Protein AF-A0A822ZCX9-F1 (afdb_monomer)

Organism: Nelumbo nucifera (NCBI:txid4432)

Solvent-accessible surface area (backbone atoms only — not comparable to full-atom values): 7986 Å² total; per-residue (Å²): 136,78,60,56,26,24,33,80,72,44,76,54,86,85,46,71,90,48,28,29,39,56,43,81,40,78,49,82,59,83,86,64,65,41,76,33,43,83,92,41,63,58,39,50,43,53,47,76,53,88,89,75,54,76,68,38,37,51,84,41,59,88,74,40,66,38,72,45,35,31,48,39,22,34,37,77,69,50,77,70,78,66,73,40,71,40,70,43,58,68,85,84,45,84,56,48,32,28,41,40,30,24,35,45,21,64,87,39,37,88,76,75,43,50,43,42,73,75,71,78,54,88,72,51,77,91,77,61,85,84,80,79,129

Sequence (133 aa):
MRSCWQNDGLRCEGNSRIDADQYFRMILSPNTGALFSPTNLACSPYHISHGGSPPIYCNDTSNFPYEANHSYCATNNAKHLEEPYQICSPYGNPMPRDIIKIPPHPVWESYGFWKKQGDEWISDLRKWKLRAG

Radius of gyration: 17.04 Å; Cα contacts (8 Å, |Δi|>4): 246; chains: 1; bounding box: 37×28×55 Å

pLDDT: mean 80.25, std 11.8, range [42.94, 92.88]

Structure (mmCIF, N/CA/C/O backbone):
data_AF-A0A822ZCX9-F1
#
_entry.id   AF-A0A822ZCX9-F1
#
loop_
_atom_site.group_PDB
_atom_site.id
_atom_site.type_symbol
_atom_site.label_atom_id
_atom_site.label_alt_id
_atom_site.label_comp_id
_atom_site.label_asym_id
_atom_site.label_entity_id
_atom_site.label_seq_id
_atom_site.pdbx_PDB_ins_code
_atom_site.Cartn_x
_atom_site.Cartn_y
_atom_site.Cartn_z
_atom_site.occupancy
_atom_site.B_iso_or_equiv
_atom_site.auth_seq_id
_atom_site.auth_comp_id
_atom_site.auth_asym_id
_atom_site.auth_atom_id
_atom_site.pdbx_PDB_model_num
ATOM 1 N N . MET A 1 1 ? 2.523 -11.547 3.574 1.00 42.94 1 MET A N 1
ATOM 2 C CA . MET A 1 1 ? 2.739 -11.566 2.112 1.00 42.94 1 MET A CA 1
ATOM 3 C C . MET A 1 1 ? 3.927 -10.677 1.802 1.00 42.94 1 MET A C 1
ATOM 5 O O . MET A 1 1 ? 3.955 -9.562 2.301 1.00 42.94 1 MET A O 1
ATOM 9 N N . ARG A 1 2 ? 4.920 -11.176 1.065 1.00 47.69 2 ARG A N 1
ATOM 10 C CA . ARG A 1 2 ? 5.962 -10.344 0.457 1.00 47.69 2 ARG A CA 1
ATOM 11 C C . ARG A 1 2 ? 5.853 -10.556 -1.046 1.00 47.69 2 ARG A C 1
ATOM 13 O O . ARG A 1 2 ? 6.077 -11.674 -1.502 1.00 47.69 2 ARG A O 1
ATOM 20 N N . SER A 1 3 ? 5.425 -9.536 -1.777 1.00 65.19 3 SER A N 1
ATOM 21 C CA . SER A 1 3 ? 5.683 -9.445 -3.210 1.00 65.19 3 SER A CA 1
ATOM 22 C C . SER A 1 3 ? 7.034 -8.752 -3.367 1.00 65.19 3 SER A C 1
ATOM 24 O O . SER A 1 3 ? 7.290 -7.735 -2.721 1.00 65.19 3 SER A O 1
ATOM 26 N N . CYS A 1 4 ? 7.907 -9.361 -4.162 1.00 71.75 4 CYS A N 1
ATOM 27 C CA . CYS A 1 4 ? 9.210 -8.825 -4.526 1.00 71.75 4 CYS A CA 1
ATOM 28 C C . CYS A 1 4 ? 9.317 -8.904 -6.050 1.00 71.75 4 CYS A C 1
ATOM 30 O O . CYS A 1 4 ? 8.973 -9.940 -6.633 1.00 71.75 4 CYS A O 1
ATOM 32 N N . TRP A 1 5 ? 9.777 -7.828 -6.681 1.00 79.81 5 TRP A N 1
ATOM 33 C CA . TRP A 1 5 ? 10.089 -7.772 -8.110 1.00 79.81 5 TRP A CA 1
ATOM 34 C C . TRP A 1 5 ? 11.374 -6.976 -8.345 1.00 79.81 5 TRP A C 1
ATOM 36 O O . TRP A 1 5 ? 11.730 -6.107 -7.558 1.00 79.81 5 TRP A O 1
ATOM 46 N N . GLN A 1 6 ? 12.077 -7.260 -9.434 1.00 82.31 6 GLN A N 1
ATOM 47 C CA . GLN A 1 6 ? 13.169 -6.416 -9.910 1.00 82.31 6 GLN A CA 1
ATOM 48 C C . GLN A 1 6 ? 12.619 -5.096 -10.451 1.00 82.31 6 GLN A C 1
ATOM 50 O O . GLN A 1 6 ? 11.459 -4.999 -10.839 1.00 82.31 6 GLN A O 1
ATOM 55 N N . ASN A 1 7 ? 13.464 -4.078 -10.560 1.00 78.31 7 ASN A N 1
ATOM 56 C CA . ASN A 1 7 ? 13.079 -2.762 -11.058 1.00 78.31 7 ASN A CA 1
ATOM 57 C C . ASN A 1 7 ? 12.530 -2.735 -12.500 1.00 78.31 7 ASN A C 1
ATOM 59 O O . ASN A 1 7 ? 11.989 -1.714 -12.922 1.00 78.31 7 ASN A O 1
ATOM 63 N N . ASP A 1 8 ? 12.656 -3.822 -13.256 1.00 80.12 8 ASP A N 1
ATOM 64 C CA . ASP A 1 8 ? 12.069 -4.027 -14.583 1.00 80.12 8 ASP A CA 1
ATOM 65 C C . ASP A 1 8 ? 10.847 -4.961 -14.594 1.00 80.12 8 ASP A C 1
ATOM 67 O O . ASP A 1 8 ? 10.342 -5.300 -15.662 1.00 80.12 8 ASP A O 1
ATOM 71 N N . GLY A 1 9 ? 10.346 -5.348 -13.420 1.00 77.38 9 GLY A N 1
ATOM 72 C CA . GLY A 1 9 ? 9.176 -6.211 -13.260 1.00 77.38 9 GLY A CA 1
ATOM 73 C C . GLY A 1 9 ? 9.487 -7.710 -13.291 1.00 77.38 9 GLY A C 1
ATOM 74 O O . GLY A 1 9 ? 8.563 -8.520 -13.193 1.00 77.38 9 GLY A O 1
ATOM 75 N N . LEU A 1 10 ? 10.759 -8.110 -13.405 1.00 84.25 10 LEU A N 1
ATOM 76 C CA . LEU A 1 10 ? 11.159 -9.516 -13.319 1.00 84.25 10 LEU A CA 1
ATOM 77 C C . LEU A 1 10 ? 11.076 -10.054 -11.882 1.00 84.25 10 LEU A C 1
ATOM 79 O O . LEU A 1 10 ? 10.905 -9.320 -10.911 1.00 84.25 10 LEU A O 1
ATOM 83 N N . ARG A 1 11 ? 11.193 -11.378 -11.726 1.00 83.19 11 ARG A N 1
ATOM 84 C CA . ARG A 1 11 ? 11.242 -12.011 -10.398 1.00 83.19 11 ARG A CA 1
ATOM 85 C C . ARG A 1 11 ? 12.528 -11.632 -9.666 1.00 83.19 11 ARG A C 1
ATOM 87 O O . ARG A 1 11 ? 13.593 -11.623 -10.275 1.00 83.19 11 ARG A O 1
ATOM 94 N N . CYS A 1 12 ? 12.429 -11.405 -8.360 1.00 83.88 12 CYS A N 1
ATOM 95 C CA . CYS A 1 12 ? 13.594 -11.112 -7.529 1.00 83.88 12 CYS A CA 1
ATOM 96 C C . CYS A 1 12 ? 14.651 -12.214 -7.544 1.00 83.88 12 CYS A C 1
ATOM 98 O O . CYS A 1 12 ? 14.326 -13.403 -7.583 1.00 83.88 12 CYS A O 1
ATOM 100 N N . GLU A 1 13 ? 15.907 -11.792 -7.436 1.00 87.00 13 GLU A N 1
ATOM 101 C CA . GLU A 1 13 ? 17.081 -12.673 -7.374 1.00 87.00 13 GLU A CA 1
ATOM 102 C C . GLU A 1 13 ? 17.840 -12.590 -6.035 1.00 87.00 13 GLU A C 1
ATOM 104 O O . GLU A 1 13 ? 18.849 -13.264 -5.844 1.00 87.00 13 GLU A O 1
ATOM 109 N N . GLY A 1 14 ? 17.345 -11.799 -5.079 1.00 80.44 14 GLY A N 1
ATOM 110 C CA . GLY A 1 14 ? 17.993 -11.542 -3.792 1.00 80.44 14 GLY A CA 1
ATOM 111 C C . GLY A 1 14 ? 18.999 -10.386 -3.832 1.00 80.44 14 GLY A C 1
ATOM 112 O O . GLY A 1 14 ? 19.853 -10.280 -2.950 1.00 80.44 14 GLY A O 1
ATOM 113 N N . ASN A 1 15 ? 18.918 -9.517 -4.840 1.00 81.75 15 ASN A N 1
ATOM 114 C CA . ASN A 1 15 ? 19.818 -8.395 -5.060 1.00 81.75 15 ASN A CA 1
ATOM 115 C C . ASN A 1 15 ? 19.147 -7.075 -4.673 1.00 81.75 15 ASN A C 1
ATOM 117 O O . ASN A 1 15 ? 18.463 -6.444 -5.471 1.00 81.75 15 ASN A O 1
ATOM 121 N N . SER A 1 16 ? 19.425 -6.596 -3.462 1.00 75.31 16 SER A N 1
ATOM 122 C CA . SER A 1 16 ? 18.816 -5.388 -2.881 1.00 75.31 16 SER A CA 1
ATOM 123 C C . SER A 1 16 ? 19.059 -4.073 -3.639 1.00 75.31 16 SER A C 1
ATOM 125 O O . SER A 1 16 ? 18.503 -3.042 -3.260 1.00 75.31 16 SER A O 1
ATOM 127 N N . ARG A 1 17 ? 19.903 -4.067 -4.682 1.00 76.44 17 ARG A N 1
ATOM 128 C CA . ARG A 1 17 ? 20.094 -2.896 -5.555 1.00 76.44 17 ARG A CA 1
ATOM 129 C C . ARG A 1 17 ? 19.049 -2.802 -6.662 1.00 76.44 17 ARG A C 1
ATOM 131 O O . ARG A 1 17 ? 18.763 -1.696 -7.118 1.00 76.44 17 ARG A O 1
ATOM 138 N N . ILE A 1 18 ? 18.538 -3.942 -7.117 1.00 77.81 18 ILE A N 1
ATOM 139 C CA . ILE A 1 18 ? 17.592 -4.023 -8.235 1.00 77.81 18 ILE A CA 1
ATOM 140 C C . ILE A 1 18 ? 16.242 -4.587 -7.805 1.00 77.81 18 ILE A C 1
ATOM 142 O O . ILE A 1 18 ? 15.240 -4.228 -8.410 1.00 77.81 18 ILE A O 1
ATOM 146 N N . ASP A 1 19 ? 16.211 -5.398 -6.752 1.00 82.19 19 ASP A N 1
ATOM 147 C CA . ASP A 1 19 ? 14.997 -5.925 -6.150 1.00 82.19 19 ASP A CA 1
ATOM 148 C C . ASP A 1 19 ? 14.296 -4.831 -5.341 1.00 82.19 19 ASP A C 1
ATOM 150 O O . ASP A 1 19 ? 14.913 -4.124 -4.538 1.00 82.19 19 ASP A O 1
ATOM 154 N N . ALA A 1 20 ? 12.992 -4.721 -5.556 1.00 81.31 20 ALA A N 1
ATOM 155 C CA . ALA A 1 20 ? 12.069 -3.899 -4.809 1.00 81.31 20 ALA A CA 1
ATOM 156 C C . ALA A 1 20 ? 11.088 -4.791 -4.041 1.00 81.31 20 ALA A C 1
ATOM 158 O O . ALA A 1 20 ? 10.552 -5.765 -4.571 1.00 81.31 20 ALA A O 1
ATOM 159 N N . ASP A 1 21 ? 10.837 -4.422 -2.786 1.00 80.06 21 ASP A N 1
ATOM 160 C CA . ASP A 1 21 ? 9.836 -5.067 -1.937 1.00 80.06 21 ASP A CA 1
ATOM 161 C C . ASP A 1 21 ? 8.614 -4.161 -1.755 1.00 80.06 21 ASP A C 1
ATOM 163 O O . ASP A 1 21 ? 8.739 -2.940 -1.625 1.00 80.06 21 ASP A O 1
ATOM 167 N N . GLN A 1 22 ? 7.434 -4.763 -1.605 1.00 82.69 22 GLN A N 1
ATOM 168 C CA . GLN A 1 22 ? 6.258 -4.049 -1.112 1.00 82.69 22 GLN A CA 1
ATOM 169 C C . GLN A 1 22 ? 6.200 -4.075 0.419 1.00 82.69 22 GLN A C 1
ATOM 171 O O . GLN A 1 22 ? 6.120 -5.131 1.054 1.00 82.69 22 GLN A O 1
ATOM 176 N N . TYR A 1 23 ? 6.203 -2.893 1.027 1.00 85.00 23 TYR A N 1
ATOM 177 C CA . TYR A 1 23 ? 6.139 -2.708 2.468 1.00 85.00 23 TYR A CA 1
ATOM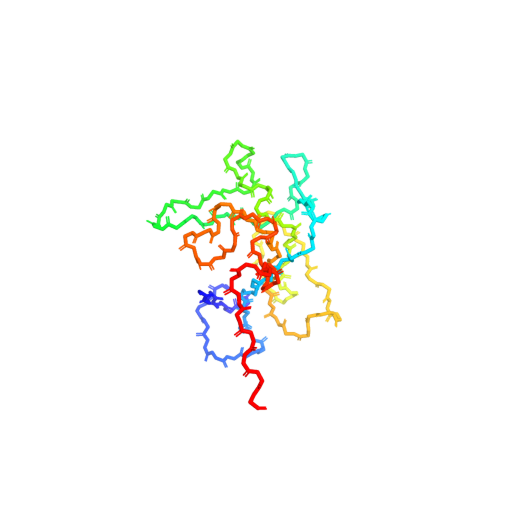 178 C C . TYR A 1 23 ? 4.777 -2.159 2.898 1.00 85.00 23 TYR A C 1
ATOM 180 O O . TYR A 1 23 ? 4.420 -1.013 2.616 1.00 85.00 23 TYR A O 1
ATOM 188 N N . PHE A 1 24 ? 4.040 -2.975 3.651 1.00 85.69 24 PHE A N 1
ATOM 189 C CA . PHE A 1 24 ? 2.788 -2.576 4.283 1.00 85.69 24 PHE A CA 1
ATOM 190 C C . PHE A 1 24 ? 3.054 -1.980 5.664 1.00 85.69 24 PHE A C 1
ATOM 192 O O . PHE A 1 24 ? 3.676 -2.609 6.524 1.00 85.69 24 PHE A O 1
ATOM 199 N N . ARG A 1 25 ? 2.540 -0.774 5.900 1.00 87.69 25 ARG A N 1
ATOM 200 C CA . ARG A 1 25 ? 2.557 -0.108 7.203 1.00 87.69 25 ARG A CA 1
ATOM 201 C C . ARG A 1 25 ? 1.131 0.161 7.651 1.00 87.69 25 ARG A C 1
ATOM 203 O O . ARG A 1 25 ? 0.452 0.999 7.067 1.00 87.69 25 ARG A O 1
ATOM 210 N N . MET A 1 26 ? 0.706 -0.473 8.734 1.00 86.62 26 MET A N 1
ATOM 211 C CA . MET A 1 26 ? -0.582 -0.131 9.325 1.00 86.62 26 MET A 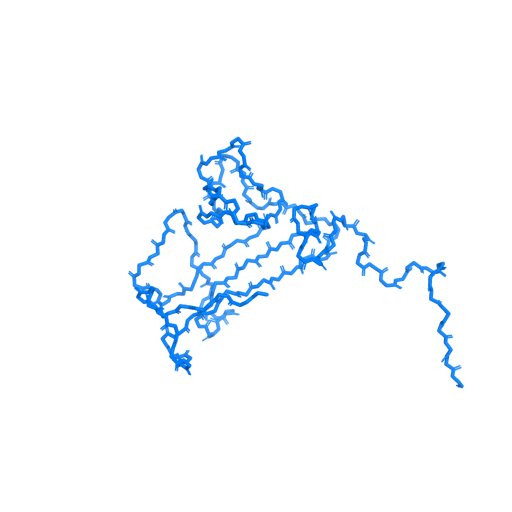CA 1
ATOM 212 C C . MET A 1 26 ? -0.469 1.139 10.179 1.00 86.62 26 MET A C 1
ATOM 214 O O . MET A 1 26 ? 0.444 1.258 10.998 1.00 86.62 26 MET A O 1
ATOM 218 N N . ILE A 1 27 ? -1.364 2.104 9.967 1.00 86.38 27 ILE A N 1
ATOM 219 C CA . ILE A 1 27 ? -1.452 3.334 10.757 1.00 86.38 27 ILE A CA 1
ATOM 220 C C . ILE A 1 27 ? -2.508 3.148 11.837 1.00 86.38 27 ILE A C 1
ATOM 222 O O . ILE A 1 27 ? -3.681 2.977 11.538 1.00 86.38 27 ILE A O 1
ATOM 226 N N . LEU A 1 28 ? -2.079 3.238 13.091 1.00 78.38 28 LEU A N 1
ATOM 227 C CA . LEU A 1 28 ? -2.921 3.030 14.271 1.00 78.38 28 LEU A CA 1
ATOM 228 C C . LEU A 1 28 ? -3.500 4.328 14.853 1.00 78.38 28 LEU A C 1
ATOM 230 O O . LEU A 1 28 ? -4.181 4.310 15.870 1.00 78.38 28 LEU A O 1
ATOM 234 N N . SER A 1 29 ? -3.188 5.481 14.257 1.00 79.62 29 SER A N 1
ATOM 235 C CA . SER A 1 29 ? -3.684 6.757 14.770 1.00 79.62 29 SER A CA 1
ATOM 236 C C . SER A 1 29 ? -5.191 6.892 14.488 1.00 79.62 29 SER A C 1
ATOM 238 O O . SER A 1 29 ? -5.587 6.779 13.322 1.00 79.62 29 SER A O 1
ATOM 240 N N . PRO A 1 30 ? -6.021 7.182 15.509 1.00 67.25 30 PRO A N 1
ATOM 241 C CA . PRO A 1 30 ? -7.484 7.141 15.413 1.00 67.25 30 PRO A CA 1
ATOM 242 C C . PRO A 1 30 ? -8.086 8.216 14.497 1.00 67.25 30 PRO A C 1
ATOM 244 O O . PRO A 1 30 ? -9.225 8.090 14.082 1.00 67.25 30 PRO A O 1
ATOM 247 N N . ASN A 1 31 ? -7.332 9.257 14.132 1.00 74.62 31 ASN A N 1
ATOM 248 C CA . ASN A 1 31 ? -7.814 10.323 13.242 1.00 74.62 31 ASN A CA 1
ATOM 249 C C . ASN A 1 31 ? -7.209 10.232 11.832 1.00 74.62 31 ASN A C 1
ATOM 251 O O . ASN A 1 31 ? -7.026 11.244 11.156 1.00 74.62 31 ASN A O 1
ATOM 255 N N . THR A 1 32 ? -6.851 9.024 11.393 1.00 76.81 32 THR A N 1
ATOM 256 C CA . THR A 1 32 ? -6.249 8.805 10.072 1.00 76.81 32 THR A CA 1
ATOM 257 C C . THR A 1 32 ? -7.320 8.406 9.061 1.00 76.81 32 THR A C 1
ATOM 259 O O . THR A 1 32 ? -7.783 7.269 9.077 1.00 76.81 32 THR A O 1
ATOM 262 N N . GLY A 1 33 ? -7.700 9.330 8.176 1.00 76.69 33 GLY A N 1
ATOM 263 C CA . GLY A 1 33 ? -8.542 9.045 7.005 1.00 76.69 33 GLY A CA 1
ATOM 264 C C . GLY A 1 33 ? -7.718 8.716 5.756 1.00 76.69 33 GLY A C 1
ATOM 265 O O . GLY A 1 33 ? -6.497 8.864 5.767 1.00 76.69 33 GLY A O 1
ATOM 266 N N . ALA A 1 34 ? -8.362 8.290 4.669 1.00 80.62 34 ALA A N 1
ATOM 267 C CA . ALA A 1 34 ? -7.689 8.104 3.380 1.00 80.62 34 ALA A CA 1
ATOM 268 C C . ALA A 1 34 ? -7.226 9.443 2.777 1.00 80.62 34 ALA A C 1
ATOM 270 O O . ALA A 1 34 ? -7.941 10.440 2.865 1.00 80.62 34 ALA A O 1
ATOM 271 N N . LEU A 1 35 ? -6.034 9.478 2.162 1.00 81.25 35 LEU A N 1
ATOM 272 C CA . LEU A 1 35 ? -5.531 10.680 1.470 1.00 81.25 35 LEU A CA 1
ATOM 273 C C . LEU A 1 35 ? -6.015 10.793 0.019 1.00 81.25 35 LEU A C 1
ATOM 275 O O . LEU A 1 35 ? -5.798 11.819 -0.626 1.00 81.25 35 LEU A O 1
ATOM 279 N N . PHE A 1 36 ? -6.649 9.748 -0.500 1.00 82.62 36 PHE A N 1
ATOM 280 C CA . PHE A 1 36 ? -7.153 9.690 -1.866 1.00 82.62 36 PHE A CA 1
ATOM 281 C C . PHE A 1 36 ? -8.598 9.207 -1.892 1.00 82.62 36 PHE A C 1
ATOM 283 O O . PHE A 1 36 ? -9.083 8.561 -0.965 1.00 82.62 36 PHE A O 1
ATOM 290 N N . SER A 1 37 ? -9.287 9.580 -2.962 1.00 85.81 37 SER A N 1
ATOM 291 C CA . SER A 1 37 ? -10.729 9.445 -3.143 1.00 85.81 37 SER A CA 1
ATOM 292 C C . SER A 1 37 ? -11.029 9.175 -4.622 1.00 85.81 37 SER A C 1
ATOM 294 O O . SER A 1 37 ? -10.145 9.364 -5.462 1.00 85.81 37 SER A O 1
ATOM 296 N N . PRO A 1 38 ? -12.282 8.850 -4.983 1.00 87.19 38 PRO A N 1
ATOM 297 C CA . PRO A 1 38 ? -12.717 8.785 -6.380 1.00 87.19 38 PRO A CA 1
ATOM 298 C C . PRO A 1 38 ? -12.384 10.021 -7.233 1.00 87.19 38 PRO A C 1
ATOM 300 O O . PRO A 1 38 ? -12.353 9.940 -8.456 1.00 87.19 38 PRO A O 1
ATOM 303 N N . THR A 1 39 ? -12.155 11.175 -6.600 1.00 85.19 39 THR A N 1
ATOM 304 C CA . THR A 1 39 ? -11.830 12.448 -7.259 1.00 85.19 39 THR A CA 1
ATOM 305 C C . THR A 1 39 ? -10.347 12.824 -7.176 1.00 85.19 39 THR A C 1
ATOM 307 O O . THR A 1 39 ? -9.932 13.786 -7.817 1.00 85.19 39 THR A O 1
ATOM 310 N N . ASN A 1 40 ? -9.539 12.080 -6.414 1.00 84.44 40 ASN A N 1
ATOM 311 C CA . ASN A 1 40 ? -8.099 12.277 -6.269 1.00 84.44 40 ASN A CA 1
ATOM 312 C C . ASN A 1 40 ? -7.386 10.917 -6.324 1.00 84.44 40 ASN A C 1
ATOM 314 O O . ASN A 1 40 ? -7.172 10.277 -5.293 1.00 84.44 40 ASN A O 1
ATOM 318 N N . LEU A 1 41 ? -7.035 10.478 -7.535 1.00 82.69 41 LEU A N 1
ATOM 319 C CA . LEU A 1 41 ? -6.554 9.125 -7.841 1.00 82.69 41 LEU A CA 1
ATOM 320 C C . LEU A 1 41 ? -5.063 8.900 -7.526 1.00 82.69 41 LEU A C 1
ATOM 322 O O . LEU A 1 41 ? -4.350 8.270 -8.295 1.00 82.69 41 LEU A O 1
ATOM 326 N N . ALA A 1 42 ? -4.570 9.375 -6.383 1.00 79.75 42 ALA A N 1
ATOM 327 C CA . ALA A 1 42 ? -3.203 9.101 -5.921 1.00 79.75 42 ALA A CA 1
ATOM 328 C C . ALA A 1 42 ? -3.058 7.726 -5.214 1.00 79.75 42 ALA A C 1
ATOM 330 O O . ALA A 1 42 ? -2.177 7.554 -4.369 1.00 79.75 42 ALA A O 1
ATOM 331 N N . CYS A 1 43 ? -3.945 6.765 -5.514 1.00 84.69 43 CYS A N 1
ATOM 332 C CA . CYS A 1 43 ? -3.951 5.427 -4.917 1.00 84.69 43 CYS A CA 1
ATOM 333 C C . CYS A 1 43 ? -2.891 4.483 -5.508 1.00 84.69 43 CYS A C 1
ATOM 335 O O . CYS A 1 43 ? -2.251 4.780 -6.509 1.00 84.69 43 CYS A O 1
ATOM 337 N N . SER A 1 44 ? -2.727 3.314 -4.874 1.00 88.06 44 SER A N 1
ATOM 338 C CA . SER A 1 44 ? -2.080 2.150 -5.500 1.00 88.06 44 SER A CA 1
ATOM 339 C C . SER A 1 44 ? -2.805 1.781 -6.800 1.00 88.06 44 SER A C 1
ATOM 341 O O . SER A 1 44 ? -4.035 1.790 -6.764 1.00 88.06 44 SER A O 1
ATOM 343 N N . PRO A 1 45 ? -2.111 1.393 -7.889 1.00 89.19 45 PRO A N 1
ATOM 344 C CA . PRO A 1 45 ? -2.727 1.107 -9.190 1.00 89.19 45 PRO A CA 1
ATOM 345 C C . PRO A 1 45 ? -3.898 0.127 -9.131 1.00 89.19 45 PRO A C 1
ATOM 347 O O . PRO A 1 45 ? -4.900 0.292 -9.829 1.00 89.19 45 PRO A O 1
ATOM 350 N N . TYR A 1 46 ? -3.807 -0.858 -8.239 1.00 89.06 46 TYR A N 1
ATOM 351 C CA . TYR A 1 46 ? -4.866 -1.817 -7.976 1.00 89.06 46 TYR A CA 1
ATOM 352 C C . TYR A 1 46 ? -4.879 -2.278 -6.512 1.00 89.06 46 TYR A C 1
ATOM 354 O O . TYR A 1 46 ? -3.899 -2.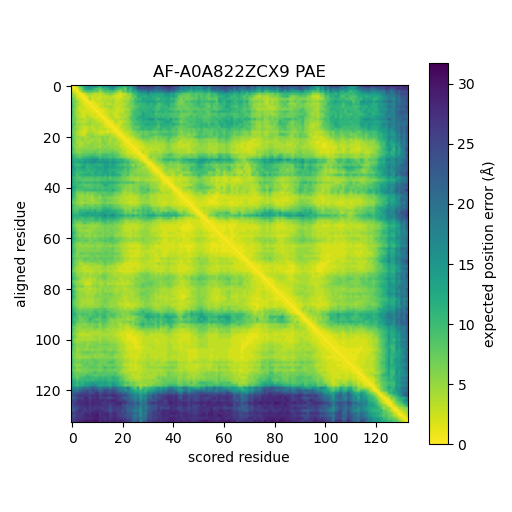151 -5.769 1.00 89.06 46 TYR A O 1
ATOM 362 N N . HIS A 1 47 ? -6.017 -2.835 -6.108 1.00 87.94 47 HIS A N 1
ATOM 363 C CA . HIS A 1 47 ? -6.236 -3.561 -4.868 1.00 87.94 47 HIS A CA 1
ATOM 364 C C . HIS A 1 47 ? -6.449 -5.044 -5.189 1.00 87.94 47 HIS A C 1
ATOM 366 O O . HIS A 1 47 ? -7.270 -5.392 -6.037 1.00 87.94 47 HIS A O 1
ATOM 372 N N . ILE A 1 48 ? -5.724 -5.921 -4.496 1.00 85.31 48 ILE A N 1
ATOM 373 C CA . ILE A 1 48 ? -5.917 -7.371 -4.585 1.00 85.31 48 ILE A CA 1
ATOM 374 C C . ILE A 1 48 ? -6.712 -7.810 -3.364 1.00 85.31 48 ILE A C 1
ATOM 376 O O . ILE A 1 48 ? -6.224 -7.680 -2.243 1.00 85.31 48 ILE A O 1
ATOM 380 N N . SER A 1 49 ? -7.902 -8.360 -3.590 1.00 83.31 49 SER A N 1
ATOM 381 C CA . SER A 1 49 ? -8.720 -8.949 -2.531 1.00 83.31 49 SER A CA 1
ATOM 382 C C . SER A 1 49 ? -8.286 -10.377 -2.198 1.00 83.31 49 SER A C 1
ATOM 384 O O . SER A 1 49 ? -7.702 -11.098 -3.014 1.00 83.31 49 SER A O 1
ATOM 386 N N . HIS A 1 50 ? -8.590 -10.808 -0.976 1.00 80.12 50 HIS A N 1
ATOM 387 C CA . HIS A 1 50 ? -8.235 -12.139 -0.504 1.00 80.12 50 HIS A CA 1
ATOM 388 C C . HIS A 1 50 ? -9.012 -13.207 -1.288 1.00 80.12 50 HIS A C 1
ATOM 390 O O . HIS A 1 50 ? -10.185 -13.018 -1.602 1.00 80.12 50 HIS A O 1
ATOM 396 N N . GLY A 1 51 ? -8.373 -14.335 -1.606 1.00 78.69 51 GLY A N 1
ATOM 397 C CA . GLY A 1 51 ? -9.031 -15.449 -2.306 1.00 78.69 51 GLY A CA 1
ATOM 398 C C . GLY A 1 51 ? -8.926 -15.440 -3.836 1.00 78.69 51 GLY A C 1
ATOM 399 O O . GLY A 1 51 ? -9.577 -16.255 -4.478 1.00 78.69 51 GLY A O 1
ATOM 400 N N . GLY A 1 52 ? -8.092 -14.578 -4.428 1.00 72.31 52 GLY A N 1
ATOM 401 C CA . GLY A 1 52 ? -7.752 -14.658 -5.858 1.00 72.31 52 GLY A CA 1
ATOM 402 C C . GLY A 1 52 ? -8.773 -14.021 -6.802 1.00 72.31 52 GLY A C 1
ATOM 403 O O . GLY A 1 52 ? -8.814 -14.368 -7.980 1.00 72.31 52 GLY A O 1
ATOM 404 N N . SER A 1 53 ? -9.587 -13.091 -6.296 1.00 84.44 53 SER A N 1
ATOM 405 C CA . SER A 1 53 ? -10.414 -12.240 -7.159 1.00 84.44 53 SER A CA 1
ATOM 406 C C . SER A 1 53 ? -9.529 -11.401 -8.095 1.00 84.44 53 SER A C 1
ATOM 408 O O . SER A 1 53 ? -8.395 -11.078 -7.721 1.00 84.44 53 SER A O 1
ATOM 410 N N . PRO A 1 54 ? -10.021 -11.029 -9.291 1.00 88.75 54 PRO A N 1
ATOM 411 C CA . PRO A 1 54 ? -9.313 -10.107 -10.173 1.00 88.75 54 PRO A CA 1
ATOM 412 C C . PRO A 1 54 ? -8.933 -8.798 -9.455 1.00 88.75 54 PRO A C 1
ATOM 414 O O . PRO A 1 54 ? -9.667 -8.370 -8.559 1.00 88.75 54 PRO A O 1
ATOM 417 N N . PRO A 1 55 ? -7.816 -8.149 -9.835 1.00 90.25 55 PRO A N 1
ATOM 418 C CA . PRO A 1 55 ? -7.436 -6.857 -9.273 1.00 90.25 55 PRO A CA 1
ATOM 419 C C . PRO A 1 55 ? -8.530 -5.805 -9.493 1.00 90.25 55 PRO A C 1
ATOM 421 O O . PRO A 1 55 ? -9.071 -5.686 -10.592 1.00 90.25 55 PRO A O 1
ATOM 424 N N . ILE A 1 56 ? -8.827 -5.021 -8.456 1.00 92.00 56 ILE A N 1
ATOM 425 C CA . ILE A 1 56 ? -9.716 -3.857 -8.546 1.00 92.00 56 ILE A CA 1
ATOM 426 C C . ILE A 1 56 ? -8.839 -2.636 -8.803 1.00 92.00 56 ILE A C 1
ATOM 428 O O . ILE A 1 56 ? -8.030 -2.274 -7.948 1.00 92.00 56 ILE A O 1
ATOM 432 N N . TYR A 1 57 ? -8.966 -2.014 -9.969 1.00 91.31 57 TYR A N 1
ATOM 433 C CA . TYR A 1 57 ? -8.118 -0.891 -10.364 1.00 91.31 57 TYR A CA 1
ATOM 434 C C . TYR A 1 57 ? -8.511 0.410 -9.656 1.00 91.31 57 TYR A C 1
ATOM 436 O O . TYR A 1 57 ? -9.681 0.652 -9.379 1.00 91.31 57 TYR A O 1
ATOM 444 N N . CYS A 1 58 ? -7.537 1.283 -9.397 1.00 90.62 58 CYS A N 1
ATOM 445 C CA . CYS A 1 58 ? -7.736 2.588 -8.748 1.00 90.62 58 CYS A CA 1
ATOM 446 C C . CYS A 1 58 ? -8.648 3.534 -9.544 1.00 90.62 58 CYS A C 1
ATOM 448 O O . CYS A 1 58 ? -9.220 4.454 -8.966 1.00 90.62 58 CYS A O 1
ATOM 450 N N . ASN A 1 59 ? -8.836 3.297 -10.845 1.00 91.25 59 ASN A N 1
ATOM 451 C CA . ASN A 1 59 ? -9.802 4.019 -11.678 1.00 91.25 59 ASN A CA 1
ATOM 452 C C . ASN A 1 59 ? -11.237 3.455 -11.603 1.00 91.25 59 ASN A C 1
ATOM 454 O O . ASN A 1 59 ? -12.166 4.132 -12.045 1.00 91.25 59 ASN A O 1
ATOM 458 N N . ASP A 1 60 ? -11.444 2.265 -11.028 1.00 92.88 60 ASP A N 1
ATOM 459 C CA . ASP A 1 60 ? -12.769 1.727 -10.721 1.00 92.88 60 ASP A CA 1
ATOM 460 C C . ASP A 1 60 ? -13.289 2.378 -9.438 1.00 92.88 60 ASP A C 1
ATOM 462 O O . ASP A 1 60 ? -13.261 1.825 -8.336 1.00 92.88 60 ASP A O 1
ATOM 466 N N . THR A 1 61 ? -13.767 3.606 -9.603 1.00 90.88 61 THR A N 1
ATOM 467 C CA . THR A 1 61 ? -14.222 4.474 -8.515 1.00 90.88 61 THR A CA 1
ATOM 468 C C . THR A 1 61 ? -15.418 3.921 -7.742 1.00 90.88 61 THR A C 1
ATOM 470 O O . THR A 1 61 ? -15.710 4.414 -6.653 1.00 90.88 61 THR A O 1
ATOM 473 N N . SER A 1 62 ? -16.103 2.910 -8.286 1.00 92.06 62 SER A N 1
ATOM 474 C CA . SER A 1 62 ? -17.263 2.275 -7.656 1.00 92.06 62 SER A CA 1
ATOM 475 C C . SER A 1 62 ? -16.872 1.135 -6.718 1.00 92.06 62 SER A C 1
ATOM 477 O O . SER A 1 62 ? -17.585 0.889 -5.748 1.00 92.06 62 SER A O 1
ATOM 479 N N . ASN A 1 63 ? -15.754 0.451 -6.984 1.00 91.62 63 ASN A N 1
ATOM 480 C CA . ASN A 1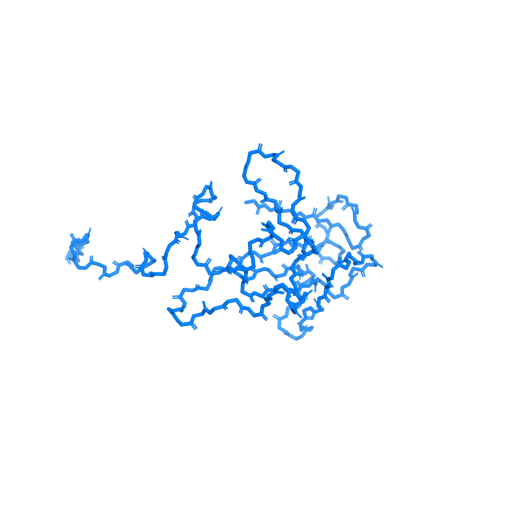 63 ? -15.365 -0.757 -6.250 1.00 91.62 63 ASN A CA 1
ATOM 481 C C . ASN A 1 63 ? -14.037 -0.625 -5.495 1.00 91.62 63 ASN A C 1
ATOM 483 O O . ASN A 1 63 ? -13.778 -1.406 -4.576 1.00 91.62 63 ASN A O 1
ATOM 487 N N . PHE A 1 64 ? -13.175 0.327 -5.861 1.00 92.12 64 PHE A N 1
ATOM 488 C CA . PHE A 1 64 ? -11.876 0.469 -5.217 1.00 92.12 64 PHE A CA 1
ATOM 489 C C . PHE A 1 64 ? -12.026 0.904 -3.746 1.00 92.12 64 PHE A C 1
ATOM 491 O O . PHE A 1 64 ? -12.679 1.912 -3.460 1.00 92.12 64 PHE A O 1
ATOM 498 N N . PRO A 1 65 ? -11.401 0.201 -2.781 1.00 91.69 65 PRO A N 1
ATOM 499 C CA . PRO A 1 65 ? -11.545 0.520 -1.365 1.00 91.69 65 PRO A CA 1
ATOM 500 C C . PRO A 1 65 ? -10.608 1.673 -0.971 1.00 91.69 65 PRO A C 1
ATOM 502 O O . PRO A 1 65 ? -9.575 1.466 -0.326 1.00 91.69 65 PRO A O 1
ATOM 505 N N . TYR A 1 66 ? -10.953 2.905 -1.360 1.00 90.38 66 TYR A N 1
ATOM 506 C CA . TYR A 1 66 ? -10.149 4.099 -1.059 1.00 90.38 66 TYR A CA 1
ATOM 507 C C . TYR A 1 66 ? -9.914 4.265 0.445 1.00 90.38 66 TYR A C 1
ATOM 509 O O . TYR A 1 66 ? -8.781 4.466 0.870 1.00 90.38 66 TYR A O 1
ATOM 517 N N . GLU A 1 67 ? -10.951 4.075 1.263 1.00 89.12 67 GLU A N 1
ATOM 518 C CA . GLU A 1 67 ? -10.874 4.191 2.728 1.00 89.12 67 GLU A CA 1
ATOM 519 C C . GLU A 1 67 ? -9.940 3.160 3.376 1.00 89.12 67 GLU A C 1
ATOM 521 O O . GLU A 1 67 ? -9.413 3.388 4.464 1.00 89.12 67 GLU A O 1
ATOM 526 N N . ALA A 1 68 ? -9.676 2.045 2.693 1.00 89.12 68 ALA A N 1
ATOM 527 C CA . ALA A 1 68 ? -8.760 1.018 3.167 1.00 89.12 68 ALA A CA 1
ATOM 528 C C . ALA A 1 68 ? -7.285 1.374 2.951 1.00 89.12 68 ALA A C 1
ATOM 530 O O . ALA A 1 68 ? -6.408 0.652 3.419 1.00 89.12 68 ALA A O 1
ATOM 531 N N . ASN A 1 69 ? -6.980 2.459 2.243 1.00 87.00 69 ASN A N 1
ATOM 532 C CA . ASN A 1 69 ? -5.619 2.838 1.904 1.00 87.00 69 ASN A CA 1
ATOM 533 C C . ASN A 1 69 ? -5.393 4.303 2.282 1.00 87.00 69 ASN A C 1
ATOM 535 O O . ASN A 1 69 ? -6.049 5.209 1.783 1.00 87.00 69 ASN A O 1
ATOM 539 N N . HIS A 1 70 ? -4.438 4.552 3.173 1.00 89.06 70 HIS A N 1
ATOM 540 C CA . HIS A 1 70 ? -4.105 5.910 3.584 1.00 89.06 70 HIS A CA 1
ATOM 541 C C . HIS A 1 70 ? -3.171 6.588 2.588 1.00 89.06 70 HIS A C 1
ATOM 543 O O . HIS A 1 70 ? -3.437 7.708 2.174 1.00 89.06 70 HIS A O 1
ATOM 549 N N . SER A 1 71 ? -2.059 5.936 2.235 1.00 88.75 71 SER A N 1
ATOM 550 C CA . SER A 1 71 ? -1.075 6.493 1.300 1.00 88.75 71 SER A CA 1
ATOM 551 C C . SER A 1 71 ? -0.372 5.394 0.511 1.00 88.75 71 SER A C 1
ATOM 553 O O . SER A 1 71 ? -0.019 4.376 1.106 1.00 88.75 71 SER A O 1
ATOM 555 N N . TYR A 1 72 ? -0.083 5.627 -0.765 1.00 89.56 72 TYR A N 1
ATOM 556 C CA . TYR A 1 72 ? 0.775 4.776 -1.582 1.00 89.56 72 TYR A CA 1
ATOM 557 C C . TYR A 1 72 ? 1.918 5.608 -2.151 1.00 89.56 72 TYR A C 1
ATOM 559 O O . TYR A 1 72 ? 1.717 6.749 -2.562 1.00 89.56 72 TYR A O 1
ATOM 567 N N . CYS A 1 73 ? 3.115 5.038 -2.172 1.00 89.38 73 CYS A N 1
ATOM 568 C CA . CYS A 1 73 ? 4.172 5.519 -3.037 1.00 89.38 73 CYS A CA 1
ATOM 569 C C . CYS A 1 73 ? 4.967 4.341 -3.599 1.00 89.38 73 CYS A C 1
ATOM 571 O O . CYS A 1 73 ? 5.175 3.338 -2.913 1.00 89.38 73 CYS A O 1
ATOM 573 N N . ALA A 1 74 ? 5.393 4.482 -4.845 1.00 89.00 74 ALA A N 1
ATOM 574 C CA . ALA A 1 74 ? 6.198 3.523 -5.567 1.00 89.00 74 ALA A CA 1
ATOM 575 C C . ALA A 1 74 ? 7.691 3.747 -5.315 1.00 89.00 74 ALA A C 1
ATOM 577 O O . ALA A 1 74 ? 8.141 4.851 -4.969 1.00 89.00 74 ALA A O 1
ATOM 578 N N . THR A 1 75 ? 8.465 2.693 -5.537 1.00 86.44 75 THR A N 1
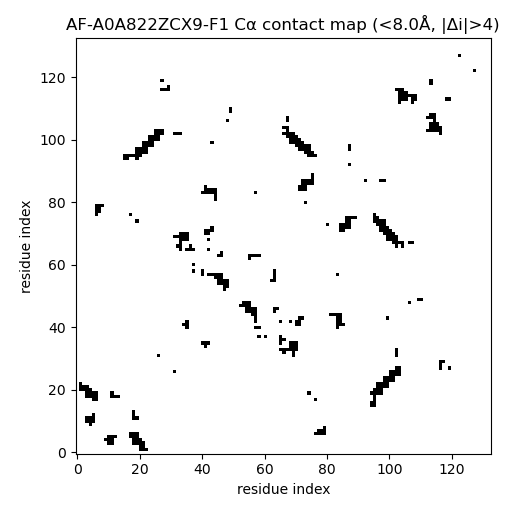ATOM 579 C CA . THR A 1 75 ? 9.920 2.747 -5.525 1.00 86.44 75 THR A CA 1
ATOM 580 C C . THR A 1 75 ? 10.460 3.778 -6.524 1.00 86.44 75 THR A C 1
ATOM 582 O O . THR A 1 75 ? 9.900 4.015 -7.593 1.00 86.44 75 THR A O 1
ATOM 585 N N . ASN A 1 76 ? 11.587 4.400 -6.184 1.00 83.75 76 ASN A N 1
ATOM 586 C CA . ASN A 1 76 ? 12.195 5.471 -6.977 1.00 83.75 76 ASN A CA 1
ATOM 587 C C . ASN A 1 76 ? 13.055 4.983 -8.153 1.00 83.75 76 ASN A C 1
ATOM 589 O O . ASN A 1 76 ? 13.494 5.798 -8.959 1.00 83.75 76 ASN A O 1
ATOM 593 N N . ASN A 1 77 ? 13.333 3.685 -8.233 1.00 81.81 77 ASN A N 1
ATOM 594 C CA . ASN A 1 77 ? 14.268 3.100 -9.192 1.00 81.81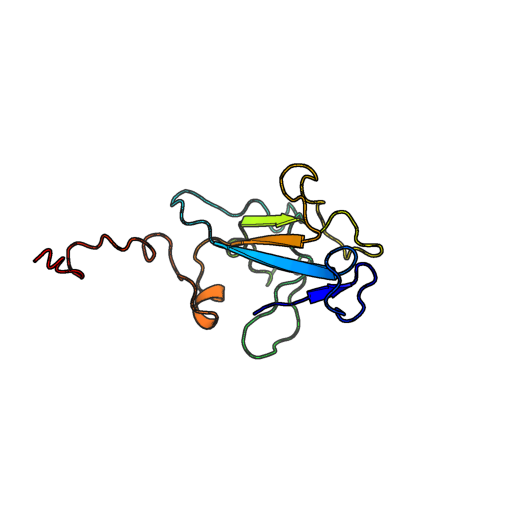 77 ASN A CA 1
ATOM 595 C C . ASN A 1 77 ? 13.590 2.178 -10.219 1.00 81.81 77 ASN A C 1
ATOM 597 O O . ASN A 1 77 ? 14.300 1.530 -10.989 1.00 81.81 77 ASN A O 1
ATOM 601 N N . ALA A 1 78 ? 12.256 2.095 -10.215 1.00 84.06 78 ALA A N 1
ATOM 602 C CA . ALA A 1 78 ? 11.495 1.310 -11.181 1.00 84.06 78 ALA A CA 1
ATOM 603 C C . ALA A 1 78 ? 11.657 1.886 -12.595 1.00 84.06 78 ALA A C 1
ATOM 605 O O . ALA A 1 78 ? 11.515 3.089 -12.808 1.00 84.06 78 ALA A O 1
ATOM 606 N N . LYS A 1 79 ? 11.932 1.014 -13.569 1.00 85.25 79 LYS A N 1
ATOM 607 C CA . LYS A 1 79 ? 12.015 1.372 -14.994 1.00 85.25 79 LYS A CA 1
ATOM 608 C C . LYS A 1 79 ? 10.633 1.587 -15.605 1.00 85.25 79 LYS A C 1
ATOM 610 O O . LYS A 1 79 ? 10.477 2.409 -16.504 1.00 85.25 79 LYS A O 1
ATOM 615 N N . HIS A 1 80 ? 9.650 0.832 -15.118 1.00 84.69 80 HIS A N 1
ATOM 616 C CA . HIS A 1 80 ? 8.276 0.838 -15.601 1.00 84.69 80 HIS A CA 1
ATOM 617 C C . HIS A 1 80 ? 7.341 0.916 -14.396 1.00 84.69 80 HIS A C 1
ATOM 619 O O . HIS A 1 80 ? 7.216 -0.049 -13.645 1.00 84.69 80 HIS A O 1
ATOM 625 N N . LEU A 1 81 ? 6.733 2.082 -14.191 1.00 85.00 81 LEU A N 1
ATOM 626 C CA . LEU A 1 81 ? 5.735 2.294 -13.148 1.00 85.00 81 LEU A CA 1
ATOM 627 C C . LEU A 1 81 ? 4.340 2.257 -13.759 1.00 85.00 81 LEU A C 1
ATOM 629 O O . LEU A 1 81 ? 4.097 2.866 -14.798 1.00 85.00 81 LEU A O 1
ATOM 633 N N . GLU A 1 82 ? 3.440 1.537 -13.100 1.00 85.88 82 GLU A N 1
ATOM 634 C CA . GLU A 1 82 ? 2.030 1.488 -13.469 1.00 85.88 82 GLU A CA 1
ATOM 635 C C . GLU A 1 82 ? 1.311 2.713 -12.898 1.00 85.88 82 GLU A C 1
ATOM 637 O O . GLU A 1 82 ? 1.466 3.044 -11.721 1.00 85.88 82 GLU A O 1
ATOM 642 N N . GLU A 1 83 ? 0.552 3.413 -13.739 1.00 86.38 83 GLU A N 1
ATOM 643 C CA . GLU A 1 83 ? -0.236 4.566 -13.314 1.00 86.38 83 GLU A CA 1
ATOM 644 C C . GLU A 1 83 ? -1.553 4.135 -12.641 1.00 86.38 83 GLU A C 1
ATOM 646 O O . GLU A 1 83 ? -2.174 3.160 -13.068 1.00 86.38 83 GLU A O 1
ATOM 651 N N . PRO A 1 84 ? -2.039 4.889 -11.638 1.00 87.62 84 PRO A N 1
ATOM 652 C CA . PRO A 1 84 ? -1.406 6.069 -11.044 1.00 87.62 84 PRO A CA 1
ATOM 653 C C . PRO A 1 84 ? -0.327 5.722 -10.005 1.00 87.62 84 PRO A C 1
ATOM 655 O O . PRO A 1 84 ? -0.430 4.742 -9.270 1.00 87.62 84 PRO A O 1
ATOM 658 N N . TYR A 1 85 ? 0.699 6.573 -9.900 1.00 86.75 85 TYR A N 1
ATOM 659 C CA . TYR A 1 85 ? 1.756 6.426 -8.899 1.00 86.75 85 TYR A CA 1
ATOM 660 C C . TYR A 1 85 ? 2.245 7.768 -8.348 1.00 86.75 85 TYR A C 1
ATOM 662 O O . TYR A 1 85 ? 2.172 8.815 -8.989 1.00 86.75 85 TYR A O 1
ATOM 670 N N . GLN A 1 86 ? 2.816 7.714 -7.145 1.00 87.94 86 GLN A N 1
ATOM 671 C CA . GLN A 1 86 ? 3.648 8.773 -6.576 1.00 87.94 86 GLN A CA 1
ATOM 672 C C . GLN A 1 86 ? 4.984 8.170 -6.159 1.00 87.94 86 GLN A C 1
ATOM 674 O O . GLN A 1 86 ? 5.009 7.074 -5.615 1.00 87.94 86 GLN A O 1
ATOM 679 N N . ILE A 1 87 ? 6.098 8.861 -6.383 1.00 88.38 87 ILE A N 1
ATOM 680 C CA . ILE A 1 87 ? 7.419 8.344 -6.001 1.00 88.38 87 ILE A CA 1
ATOM 681 C C . ILE A 1 87 ? 7.659 8.557 -4.505 1.00 88.38 87 ILE A C 1
ATOM 683 O O . ILE A 1 87 ? 7.447 9.654 -3.982 1.00 88.38 87 ILE A O 1
ATOM 687 N N . CYS A 1 88 ? 8.125 7.522 -3.803 1.00 87.62 88 CYS A N 1
ATOM 688 C CA . CYS A 1 88 ? 8.510 7.652 -2.402 1.00 87.62 88 CYS A CA 1
ATOM 689 C C . CYS A 1 88 ? 9.675 8.637 -2.229 1.00 87.62 88 CYS A C 1
ATOM 691 O O . CYS A 1 88 ? 10.602 8.680 -3.037 1.00 87.62 88 CYS A O 1
ATOM 693 N N . SER A 1 89 ? 9.673 9.390 -1.122 1.00 83.62 89 SER A N 1
ATOM 694 C CA . SER A 1 89 ? 10.777 10.306 -0.808 1.00 83.62 89 SER A CA 1
ATOM 695 C C . SER A 1 89 ? 12.115 9.551 -0.733 1.00 83.62 89 SER A C 1
ATOM 697 O O . SER A 1 89 ? 12.233 8.620 0.074 1.00 83.62 89 SER A O 1
ATOM 699 N N . PRO A 1 90 ? 13.141 9.969 -1.501 1.00 73.69 90 PRO A N 1
ATOM 700 C CA . PRO A 1 90 ? 14.416 9.256 -1.582 1.00 73.69 90 PRO A CA 1
ATOM 701 C C . PRO A 1 90 ? 15.192 9.276 -0.259 1.00 73.69 90 PRO A C 1
ATOM 703 O O . PRO A 1 90 ? 15.971 8.369 0.012 1.00 73.69 90 PRO A O 1
ATOM 706 N N . TYR A 1 91 ? 14.954 10.274 0.597 1.00 76.44 91 TYR A N 1
ATOM 707 C CA . TYR A 1 91 ? 15.609 10.379 1.905 1.00 76.44 91 TYR A CA 1
ATOM 708 C C . TYR A 1 91 ? 14.920 9.540 2.987 1.00 76.44 91 TYR A C 1
ATOM 710 O O . TYR A 1 91 ? 15.570 9.077 3.920 1.00 76.44 91 TYR A O 1
ATOM 718 N N . GLY A 1 92 ? 13.603 9.337 2.876 1.00 70.19 92 GLY A N 1
ATOM 719 C CA . GLY A 1 92 ? 12.826 8.559 3.846 1.00 70.19 92 GLY A CA 1
ATOM 720 C C . GLY A 1 92 ? 12.834 7.053 3.580 1.00 70.19 92 GLY A C 1
ATOM 721 O O . GLY A 1 92 ? 12.502 6.273 4.473 1.00 70.19 92 GLY A O 1
ATOM 722 N N . ASN A 1 93 ? 13.198 6.640 2.363 1.00 75.06 93 ASN A N 1
ATOM 723 C CA . ASN A 1 93 ? 13.218 5.246 1.943 1.00 75.06 93 ASN A CA 1
ATOM 724 C C . ASN A 1 93 ? 14.512 4.928 1.167 1.00 75.06 93 ASN A C 1
ATOM 726 O O . ASN A 1 93 ? 14.505 4.933 -0.061 1.00 75.06 93 ASN A O 1
ATOM 730 N N . PRO A 1 94 ? 15.630 4.654 1.867 1.00 72.38 94 PRO A N 1
ATOM 731 C CA . PRO A 1 94 ? 16.928 4.432 1.224 1.00 72.38 94 PRO A CA 1
ATOM 732 C C . PRO A 1 94 ? 17.009 3.116 0.435 1.00 72.38 94 PRO A C 1
ATOM 734 O O . PRO A 1 94 ? 17.943 2.928 -0.338 1.00 72.38 94 PRO A O 1
ATOM 737 N N . MET A 1 95 ? 16.059 2.199 0.642 1.00 76.88 95 MET A N 1
ATOM 738 C CA . MET A 1 95 ? 15.952 0.949 -0.110 1.00 76.88 95 MET A CA 1
ATOM 739 C C . MET A 1 95 ? 14.816 1.046 -1.132 1.00 76.88 95 MET A C 1
ATOM 741 O O . MET A 1 95 ? 13.755 1.562 -0.768 1.00 76.88 95 MET A O 1
ATOM 745 N N . PRO A 1 96 ? 14.992 0.497 -2.347 1.00 79.25 96 PRO A N 1
ATOM 746 C CA . PRO A 1 96 ? 13.925 0.350 -3.331 1.00 79.25 96 PRO A CA 1
ATOM 747 C C . PRO A 1 96 ? 12.717 -0.382 -2.751 1.00 79.25 96 PRO A C 1
ATOM 749 O O . PRO A 1 96 ? 12.771 -1.586 -2.510 1.00 79.25 96 PRO A O 1
ATOM 752 N N . ARG A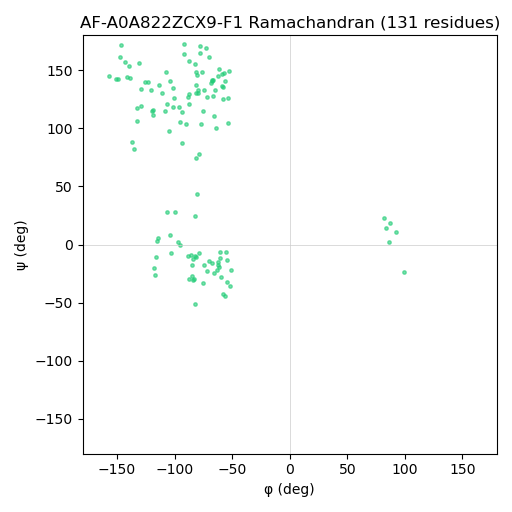 1 97 ? 11.641 0.343 -2.444 1.00 85.25 97 ARG A N 1
ATOM 753 C CA . ARG A 1 97 ? 10.420 -0.252 -1.892 1.00 85.25 97 ARG A CA 1
ATOM 754 C C . ARG A 1 97 ? 9.202 0.551 -2.274 1.00 85.25 97 ARG A C 1
ATOM 756 O O . ARG A 1 97 ? 9.230 1.781 -2.198 1.00 85.25 97 ARG A O 1
ATOM 763 N N . ASP A 1 98 ? 8.130 -0.170 -2.540 1.00 87.00 98 ASP A N 1
ATOM 764 C CA . ASP A 1 98 ? 6.794 0.396 -2.535 1.00 87.00 98 ASP A CA 1
ATOM 765 C C . ASP A 1 98 ? 6.303 0.464 -1.096 1.00 87.00 98 ASP A C 1
ATOM 767 O O . ASP A 1 98 ? 6.484 -0.472 -0.314 1.00 87.00 98 ASP A O 1
ATOM 771 N N . ILE A 1 99 ? 5.675 1.571 -0.725 1.00 87.94 99 ILE A N 1
ATOM 772 C CA . ILE A 1 99 ? 5.134 1.754 0.616 1.00 87.94 99 ILE A CA 1
ATOM 773 C C . ILE A 1 99 ? 3.636 1.953 0.501 1.00 87.94 99 ILE A C 1
ATOM 775 O O . ILE A 1 99 ? 3.167 2.971 -0.006 1.00 87.94 99 ILE A O 1
ATOM 779 N N . ILE A 1 100 ? 2.892 1.006 1.061 1.00 88.56 100 ILE A N 1
ATOM 780 C CA . ILE A 1 100 ? 1.452 1.123 1.250 1.00 88.56 100 ILE A CA 1
ATOM 781 C C . ILE A 1 100 ? 1.212 1.358 2.734 1.00 88.56 100 ILE A C 1
ATOM 783 O O . ILE A 1 100 ? 1.590 0.547 3.583 1.00 88.56 100 ILE A O 1
ATOM 787 N N . LYS A 1 101 ? 0.577 2.480 3.062 1.00 89.62 101 LYS A N 1
ATOM 788 C CA . LYS A 1 101 ? 0.070 2.731 4.406 1.00 89.62 101 LYS A CA 1
ATOM 789 C C . LYS A 1 101 ? -1.421 2.450 4.440 1.00 89.62 101 LYS A C 1
ATOM 791 O O . LYS A 1 101 ? -2.164 3.031 3.654 1.00 89.62 101 LYS A O 1
ATOM 796 N N . ILE A 1 102 ? -1.842 1.606 5.369 1.00 89.50 102 ILE A N 1
ATOM 797 C CA . ILE A 1 102 ? -3.227 1.152 5.505 1.00 89.50 102 ILE A CA 1
ATOM 798 C C . ILE A 1 102 ? -3.765 1.537 6.889 1.00 89.50 102 ILE A C 1
ATOM 800 O O . ILE A 1 102 ? -3.058 1.344 7.877 1.00 89.50 102 ILE A O 1
ATOM 804 N N . PRO A 1 103 ? -4.962 2.119 7.018 1.00 89.75 103 PRO A N 1
ATOM 805 C CA . PRO A 1 103 ? -5.671 2.159 8.291 1.00 89.75 103 PRO A CA 1
ATOM 806 C C . PRO A 1 103 ? -6.339 0.799 8.579 1.00 89.75 103 PRO A C 1
ATOM 808 O O . PRO A 1 103 ? -6.491 -0.018 7.665 1.00 89.75 103 PRO A O 1
ATOM 811 N N . PRO A 1 104 ? -6.776 0.549 9.827 1.00 89.19 104 PRO A N 1
ATOM 812 C CA . PRO A 1 104 ? -7.683 -0.548 10.128 1.00 89.19 104 PRO A CA 1
ATOM 813 C C . PRO A 1 104 ? -8.934 -0.474 9.248 1.00 89.19 104 PRO A C 1
ATOM 815 O O . PRO A 1 104 ? -9.592 0.565 9.194 1.00 89.19 104 PRO A O 1
ATOM 818 N N . HIS A 1 105 ? -9.250 -1.562 8.550 1.00 89.31 105 HIS A N 1
ATOM 819 C CA . HIS A 1 105 ? -10.393 -1.629 7.640 1.00 89.31 105 HIS A CA 1
ATOM 820 C C . HIS A 1 105 ? -10.831 -3.091 7.446 1.00 89.31 105 HIS A C 1
ATOM 822 O O . HIS A 1 105 ? -9.961 -3.965 7.378 1.00 89.31 105 HIS A O 1
ATOM 828 N N . PRO A 1 106 ? -12.137 -3.398 7.294 1.00 90.75 106 PRO A N 1
ATOM 829 C CA . PRO A 1 106 ? -12.624 -4.776 7.154 1.00 90.75 106 PRO A CA 1
ATOM 830 C C . PRO A 1 106 ? -11.972 -5.577 6.021 1.00 90.75 106 PRO A C 1
ATOM 832 O O . PRO A 1 106 ? -11.755 -6.776 6.156 1.00 90.75 106 PRO A O 1
ATOM 835 N N . VAL A 1 107 ? -11.587 -4.918 4.923 1.00 90.31 107 VAL A N 1
ATOM 836 C CA . VAL A 1 107 ? -10.907 -5.587 3.796 1.00 90.31 107 VAL A CA 1
ATOM 837 C C . VAL A 1 107 ? -9.584 -6.250 4.207 1.00 90.31 107 VAL A C 1
ATOM 839 O O . VAL A 1 107 ? -9.185 -7.257 3.623 1.00 90.31 107 VAL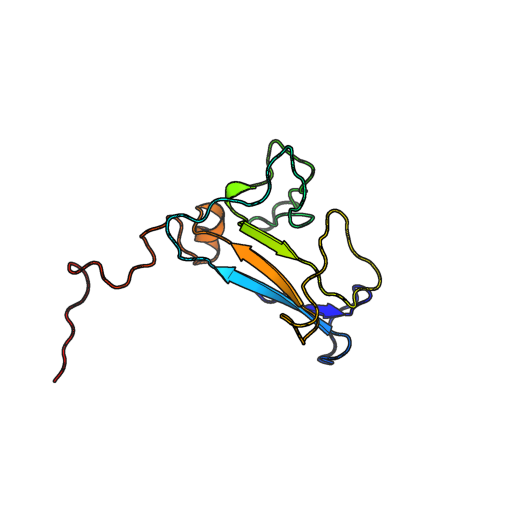 A O 1
ATOM 842 N N . TRP A 1 108 ? -8.928 -5.727 5.247 1.00 88.00 108 TRP A N 1
ATOM 843 C CA . TRP A 1 108 ? -7.661 -6.246 5.752 1.00 88.00 108 TRP A CA 1
ATOM 844 C C . TRP A 1 108 ? -7.828 -7.353 6.804 1.00 88.00 108 TRP A C 1
ATOM 846 O O . TRP A 1 108 ? -6.850 -8.029 7.122 1.00 88.00 108 TRP A O 1
ATOM 856 N N . GLU A 1 109 ? -9.047 -7.592 7.308 1.00 88.12 109 GLU A N 1
ATOM 857 C CA . GLU A 1 109 ? -9.335 -8.598 8.348 1.00 88.12 109 GLU A CA 1
ATOM 858 C C . GLU A 1 109 ? -8.914 -10.004 7.904 1.00 88.12 109 GLU A C 1
ATOM 860 O O . GLU A 1 109 ? -8.257 -10.733 8.646 1.00 88.12 109 GLU A O 1
ATOM 865 N N . SER A 1 110 ? -9.194 -10.351 6.645 1.00 86.12 110 SER A N 1
ATOM 866 C CA . SER A 1 110 ? -8.801 -11.633 6.038 1.00 86.12 110 SER A CA 1
ATOM 867 C C . SER A 1 110 ? -7.282 -11.851 5.954 1.00 86.12 110 SER A C 1
ATOM 869 O O . SER A 1 110 ? -6.820 -12.982 5.819 1.00 86.12 110 SER A O 1
ATOM 871 N N . TYR A 1 111 ? -6.491 -10.782 6.074 1.00 84.31 111 TYR A N 1
ATOM 872 C CA . TYR A 1 111 ? -5.029 -10.823 6.099 1.00 84.31 111 TYR A CA 1
ATOM 873 C C . TYR A 1 111 ? -4.459 -10.810 7.527 1.00 84.31 111 TYR A C 1
ATOM 875 O O . TYR A 1 111 ? -3.240 -10.800 7.695 1.00 84.31 111 TYR A O 1
ATOM 883 N N . GLY A 1 112 ? -5.321 -10.817 8.551 1.00 86.19 112 GLY A N 1
ATOM 884 C CA . GLY A 1 112 ? -4.934 -10.775 9.962 1.00 86.19 112 GLY A CA 1
ATOM 885 C C . GLY A 1 112 ? -4.663 -9.369 10.505 1.00 86.19 112 GLY A C 1
ATOM 886 O O . GLY A 1 112 ? -4.076 -9.240 11.578 1.00 86.19 112 GLY A O 1
ATOM 887 N N . PHE A 1 113 ? -5.064 -8.318 9.784 1.00 87.1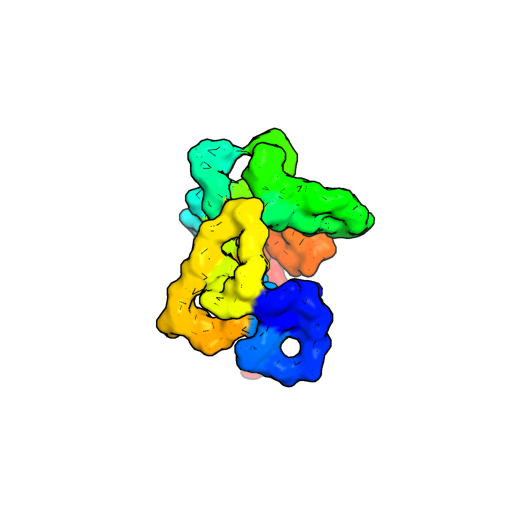9 113 PHE A N 1
ATOM 888 C CA . PHE A 1 113 ? -4.986 -6.936 10.261 1.00 87.19 113 PHE A CA 1
ATOM 889 C C . PHE A 1 113 ? -6.279 -6.505 10.967 1.00 87.19 113 PHE A C 1
ATOM 891 O O . PHE A 1 113 ? -7.327 -7.137 10.841 1.00 87.19 113 PHE A O 1
ATOM 898 N N . TRP A 1 114 ? -6.206 -5.407 11.718 1.00 86.50 114 TRP A N 1
ATOM 899 C CA . TRP A 1 114 ? -7.347 -4.882 12.463 1.00 86.50 114 TRP A CA 1
ATOM 900 C C . TRP A 1 114 ? -8.425 -4.337 11.526 1.00 86.50 114 TRP A C 1
ATOM 902 O O . TRP A 1 114 ? -8.133 -3.654 10.543 1.00 86.50 114 TRP A O 1
ATOM 912 N N . LYS A 1 115 ? -9.687 -4.609 11.859 1.00 87.62 115 LYS A N 1
ATOM 913 C CA . LYS A 1 115 ? -10.839 -4.172 11.060 1.00 87.62 115 LYS A CA 1
ATOM 914 C C . LYS A 1 115 ? -11.303 -2.756 11.381 1.00 87.62 115 LYS A C 1
ATOM 916 O O . LYS A 1 115 ? -11.923 -2.123 10.532 1.00 87.62 115 LYS A O 1
ATOM 921 N N . LYS A 1 116 ? -11.071 -2.285 12.609 1.00 84.12 116 LYS A N 1
ATOM 922 C CA . LYS A 1 116 ? -11.549 -0.996 13.111 1.00 84.12 116 LYS A CA 1
ATOM 923 C C . LYS A 1 116 ? -10.463 -0.322 13.930 1.00 84.12 116 LYS A C 1
ATOM 925 O O . LYS A 1 116 ? -9.731 -0.985 14.656 1.00 84.12 116 LYS A O 1
ATOM 930 N N . GLN A 1 117 ? -10.398 0.999 13.816 1.00 77.81 117 GLN A N 1
ATOM 931 C CA . GLN A 1 117 ? -9.603 1.822 14.720 1.00 77.81 117 GLN A CA 1
ATOM 932 C C . GLN A 1 117 ? -10.092 1.590 16.151 1.00 77.81 117 GLN A C 1
ATOM 934 O O . GLN A 1 117 ? -11.300 1.527 16.393 1.00 77.81 117 GLN A O 1
ATOM 939 N N . GLY A 1 118 ? -9.168 1.446 17.091 1.00 75.31 118 GLY A N 1
ATOM 940 C CA . GLY A 1 118 ? -9.474 1.062 18.465 1.00 75.31 118 GLY A CA 1
ATOM 941 C C . GLY A 1 118 ? -9.242 -0.422 18.771 1.00 75.31 118 GLY A C 1
ATOM 942 O O . GLY A 1 118 ? -8.986 -0.749 19.929 1.00 75.31 118 GLY A O 1
ATOM 943 N N . ASP A 1 119 ? -9.264 -1.316 17.774 1.00 73.12 119 ASP A N 1
ATOM 944 C CA . ASP A 1 119 ? -9.046 -2.758 17.994 1.00 73.12 119 ASP A CA 1
ATOM 945 C C . ASP A 1 119 ? -7.571 -3.075 18.322 1.00 73.12 119 ASP A C 1
ATOM 947 O O . ASP A 1 119 ? -7.267 -4.078 18.966 1.00 73.12 119 ASP A O 1
ATOM 951 N N . GLU A 1 120 ? -6.651 -2.198 17.917 1.00 65.38 120 GLU A N 1
ATOM 952 C CA . GLU A 1 120 ? -5.205 -2.321 18.108 1.00 65.38 120 GLU A CA 1
ATOM 953 C C . GLU A 1 120 ? -4.706 -2.065 19.538 1.00 65.38 120 GLU A C 1
ATOM 955 O O . GLU A 1 120 ? -3.563 -2.401 19.866 1.00 65.38 120 GLU A O 1
ATOM 960 N N . TRP A 1 121 ? -5.518 -1.428 20.387 1.00 59.50 121 TRP A N 1
ATOM 961 C CA . TRP A 1 121 ? -5.076 -1.004 21.710 1.00 59.50 121 TRP A CA 1
ATOM 962 C C . TRP A 1 121 ? -5.048 -2.218 22.635 1.00 59.50 121 TRP A C 1
ATOM 964 O O . TRP A 1 121 ? -6.063 -2.657 23.173 1.00 59.50 121 TRP A O 1
ATOM 974 N N . ILE A 1 122 ? -3.839 -2.722 22.888 1.00 54.09 122 ILE A N 1
ATOM 975 C CA . ILE A 1 122 ? -3.535 -3.756 23.894 1.00 54.09 122 ILE A CA 1
ATOM 976 C C . ILE A 1 122 ? -4.016 -3.345 25.315 1.00 54.09 122 ILE A C 1
ATOM 978 O O . ILE A 1 122 ? -4.024 -4.156 26.235 1.00 54.09 122 ILE A O 1
ATOM 982 N N . SER A 1 123 ? -4.500 -2.113 25.507 1.00 50.66 123 SER A N 1
ATOM 983 C CA . SER A 1 123 ? -4.988 -1.556 26.771 1.00 50.66 123 SER A CA 1
ATOM 984 C C . SER A 1 123 ? -6.515 -1.549 26.960 1.00 50.66 123 SER A C 1
ATOM 986 O O . SER A 1 123 ? -7.013 -0.711 27.715 1.00 50.66 123 SER A O 1
ATOM 988 N N . ASP A 1 124 ? -7.289 -2.460 26.354 1.00 51.12 124 ASP A N 1
ATOM 989 C CA . ASP A 1 124 ? -8.576 -2.811 26.978 1.00 51.12 124 ASP A CA 1
ATOM 990 C C . ASP A 1 124 ? -8.268 -3.470 28.333 1.00 51.12 124 ASP A C 1
ATOM 992 O O . ASP A 1 124 ? -7.901 -4.647 28.414 1.00 51.12 124 ASP A O 1
ATOM 996 N N . LEU A 1 125 ? -8.401 -2.687 29.408 1.00 53.31 125 LEU A N 1
ATOM 997 C CA . LEU A 1 125 ? -8.180 -3.106 30.797 1.00 53.31 125 LEU A CA 1
ATOM 998 C C . LEU A 1 125 ? -9.005 -4.348 31.194 1.00 53.31 125 LEU A C 1
ATOM 1000 O O . LEU A 1 125 ? -8.725 -4.956 32.224 1.00 53.31 125 LEU A O 1
ATOM 1004 N N . ARG A 1 126 ? -10.001 -4.763 30.396 1.00 54.97 126 ARG A N 1
ATOM 1005 C CA . ARG A 1 126 ? -10.796 -5.979 30.633 1.00 54.97 126 ARG A CA 1
ATOM 1006 C C . ARG A 1 126 ? -10.127 -7.272 30.155 1.00 54.97 126 ARG A C 1
ATOM 1008 O O . ARG A 1 126 ? -10.648 -8.341 30.463 1.00 54.97 126 ARG A O 1
ATOM 1015 N N . LYS A 1 127 ? -9.023 -7.218 29.395 1.00 52.50 127 LYS A N 1
ATOM 1016 C CA . LYS A 1 127 ? -8.480 -8.401 28.690 1.00 52.50 127 LYS A CA 1
ATOM 1017 C C . LYS A 1 127 ? -7.090 -8.864 29.122 1.00 52.50 127 LYS A C 1
ATOM 1019 O O . LYS A 1 127 ? -6.706 -9.974 28.764 1.00 52.50 127 LYS A O 1
ATOM 1024 N N . TRP A 1 128 ? -6.362 -8.095 29.928 1.00 50.47 128 TRP A N 1
ATOM 1025 C CA . TRP A 1 128 ? -4.997 -8.459 30.321 1.00 50.47 128 TRP A CA 1
ATOM 1026 C C . TRP A 1 128 ? -4.784 -8.307 31.829 1.00 50.47 128 TRP A C 1
ATOM 1028 O O . TRP A 1 128 ? -4.853 -7.210 32.374 1.00 50.47 128 TRP A O 1
ATOM 1038 N N . LYS A 1 129 ? -4.483 -9.418 32.517 1.00 50.22 129 LYS A N 1
ATOM 1039 C CA . LYS A 1 129 ? -3.862 -9.392 33.850 1.00 50.22 129 LYS A CA 1
ATOM 1040 C C . LYS A 1 129 ? -2.352 -9.411 33.660 1.00 50.22 129 LYS A C 1
ATOM 1042 O O . LYS A 1 129 ? -1.783 -10.466 33.382 1.00 50.22 129 LYS A O 1
ATOM 1047 N N . LEU A 1 130 ? -1.709 -8.261 33.831 1.00 51.97 130 LEU A N 1
ATOM 1048 C CA . LEU A 1 130 ? -0.257 -8.203 33.942 1.00 51.97 130 LEU A CA 1
ATOM 1049 C C . LEU A 1 130 ? 0.144 -8.927 35.241 1.00 51.97 130 LEU A C 1
ATOM 1051 O O . LEU A 1 130 ? -0.164 -8.455 36.333 1.00 51.97 130 LEU A O 1
ATOM 1055 N N . ARG A 1 131 ? 0.782 -10.096 35.141 1.00 50.59 131 ARG A N 1
ATOM 1056 C CA . ARG A 1 131 ? 1.478 -10.717 36.276 1.00 50.59 131 ARG A CA 1
ATOM 1057 C C . ARG A 1 131 ? 2.938 -10.285 36.216 1.00 50.59 131 ARG A C 1
ATOM 1059 O O . ARG A 1 131 ? 3.751 -10.966 35.601 1.00 50.59 131 ARG A O 1
ATOM 1066 N N . ALA A 1 132 ? 3.245 -9.138 36.812 1.00 55.75 132 ALA A N 1
ATOM 1067 C CA . ALA A 1 132 ? 4.607 -8.868 37.251 1.00 55.75 132 ALA A CA 1
ATOM 1068 C C . ALA A 1 132 ? 4.814 -9.702 38.524 1.00 55.75 132 ALA A C 1
ATOM 1070 O O . ALA A 1 132 ? 4.044 -9.553 39.474 1.00 55.75 132 ALA A O 1
ATOM 1071 N N . GLY A 1 133 ? 5.722 -10.677 38.445 1.00 46.12 133 GLY A N 1
ATOM 1072 C CA . GLY A 1 133 ? 6.093 -11.544 39.566 1.00 46.12 133 GLY A CA 1
ATOM 1073 C C . GLY A 1 133 ? 6.828 -10.798 40.667 1.00 46.12 133 GLY A C 1
ATOM 1074 O O . GLY A 1 133 ? 7.353 -9.699 40.383 1.00 46.12 133 GLY A O 1
#

Secondary structure (DSSP, 8-state):
---EEETTSPBP-S-TTTEEEEEEEE---TT---S-BTTB--S-SEEPPTTSPPPEETT-TTT--GGG-SEEEB-TT-SSPPSS--BPPTTT--S-EEEEEE-S-GGGGGGT--SSTTTT-TT-TTT------

InterPro domains:
  IPR056122 Domain of unknown function DUF7705 [PF24804] (1-133)

Mean predicted aligned error: 8.26 Å

Foldseek 3Di:
DKDKAFLARHHDPPDQVGIEIEDEAEDQDQPQFAPAALVRLQDDQWDDFPPGDDTHGSNNRPPGPRRFWRHKAAFPRRPDDDPPHHHDDCVVDVTGYIYTYGYQDCRCVVVVGHHHRPPPPPPPVVPDDDPPD